Protein AF-A0A852JX70-F1 (afdb_monomer_lite)

Organism: Spizella passerina (NCBI:txid40210)

Foldseek 3Di:
DVCVVDVQDLPPAAEEDDPPDAQVVLQVVLCVQCVPVCVVPPCSSNSYARHDVVSVHDPCPLLVLLVVVLVVCLVQLQDVVNCVVVVHDRFAQPAEDEFEDCHSNRLSVQVSSVVRRHFYAKYHYPVGIDGHPVGDDSVVVVVVVVD

Sequence (147 aa):
ELFSLLPTGPGVDVPAPDMSTGEREMSWIADTYASTIGHYDINAHACVTGKPISQGGIHGRISATGRGVFHGIENFINEASYMSLLGMTPGFGDKTFAVQGFGNVGLHSMRYLHRYGAKCVAVGEFNGSIWNPDGIDPKELEDFKLV

Radius of gyration: 19.47 Å; chains: 1; bounding box: 44×27×55 Å

Structure (mmCIF, N/CA/C/O backbone):
data_AF-A0A852JX70-F1
#
_entry.id   AF-A0A852JX70-F1
#
loop_
_atom_site.group_PDB
_atom_site.id
_atom_site.type_symbol
_atom_site.label_atom_id
_atom_site.label_alt_id
_atom_site.label_comp_id
_atom_site.label_asym_id
_atom_site.label_entity_id
_atom_site.label_seq_id
_atom_site.pdbx_PDB_ins_code
_atom_site.Cartn_x
_atom_site.Cartn_y
_atom_site.Cartn_z
_atom_site.occupancy
_atom_site.B_iso_or_equiv
_atom_site.auth_seq_id
_atom_site.auth_comp_id
_atom_site.auth_asym_id
_atom_site.auth_atom_id
_atom_site.pdbx_PDB_model_num
ATOM 1 N N . GLU A 1 1 ? 12.391 10.679 -25.634 1.00 45.69 1 GLU A N 1
ATOM 2 C CA . GLU A 1 1 ? 12.160 11.930 -24.877 1.00 45.69 1 GLU A CA 1
ATOM 3 C C . GLU A 1 1 ? 11.994 11.733 -23.366 1.00 45.69 1 GLU A C 1
ATOM 5 O O . GLU A 1 1 ? 12.575 12.510 -22.622 1.00 45.69 1 GLU A O 1
ATOM 10 N N . LEU A 1 2 ? 11.286 10.704 -22.873 1.00 50.94 2 LEU A N 1
ATOM 11 C CA . LEU A 1 2 ? 11.107 10.502 -21.419 1.00 50.94 2 LEU A CA 1
ATOM 12 C C . LEU A 1 2 ? 12.440 10.301 -20.656 1.00 50.94 2 LEU A C 1
ATOM 14 O O . LEU A 1 2 ? 12.702 10.967 -19.661 1.00 50.94 2 LEU A O 1
ATOM 18 N N . PHE A 1 3 ? 13.322 9.441 -21.174 1.00 55.34 3 PHE A N 1
ATOM 19 C CA . PHE A 1 3 ? 14.618 9.120 -20.553 1.00 55.34 3 PHE A CA 1
ATOM 20 C C . PHE A 1 3 ? 15.732 10.143 -20.832 1.00 55.34 3 PHE A C 1
ATOM 22 O O . PHE A 1 3 ? 16.818 10.041 -20.275 1.00 55.34 3 PHE A O 1
ATOM 29 N N . SER A 1 4 ? 15.487 11.134 -21.695 1.00 53.25 4 SER A N 1
ATOM 30 C CA . SER A 1 4 ? 16.427 12.243 -21.918 1.00 53.25 4 SER A CA 1
ATOM 31 C C . SER A 1 4 ? 16.239 13.390 -20.919 1.00 53.25 4 SER A C 1
ATOM 33 O O . SER A 1 4 ? 17.088 14.272 -20.854 1.00 53.25 4 SER A O 1
ATOM 35 N N . LEU A 1 5 ? 15.136 13.393 -20.158 1.00 52.66 5 LEU A N 1
ATOM 36 C CA . LEU A 1 5 ? 14.779 14.456 -19.209 1.00 52.66 5 LEU A CA 1
ATOM 37 C C . LEU A 1 5 ? 14.993 14.066 -17.736 1.00 52.66 5 LEU A C 1
ATOM 39 O O . LEU A 1 5 ? 15.084 14.950 -16.890 1.00 52.66 5 LEU A O 1
ATOM 43 N N . LEU A 1 6 ? 15.105 12.770 -17.425 1.00 56.41 6 LEU A N 1
ATOM 44 C CA . LEU A 1 6 ? 15.359 12.248 -16.077 1.00 56.41 6 LEU A CA 1
ATOM 45 C C . LEU A 1 6 ? 16.487 11.208 -16.133 1.00 56.41 6 LEU A C 1
ATOM 47 O O . LEU A 1 6 ? 16.398 10.297 -16.961 1.00 56.41 6 LEU A O 1
ATOM 51 N N . PRO A 1 7 ? 17.519 11.290 -15.271 1.00 67.06 7 PRO A N 1
ATOM 52 C CA . PRO A 1 7 ? 18.631 10.344 -15.254 1.00 67.06 7 PRO A CA 1
ATOM 53 C C . PRO A 1 7 ? 18.195 9.023 -14.603 1.00 67.06 7 PRO A C 1
ATOM 55 O O . PRO A 1 7 ? 18.601 8.686 -13.499 1.00 67.06 7 PRO A O 1
ATOM 58 N N . THR A 1 8 ? 17.330 8.282 -15.288 1.00 74.12 8 THR A N 1
ATOM 59 C CA . THR A 1 8 ? 16.837 6.973 -14.852 1.00 74.12 8 THR A CA 1
ATOM 60 C C . THR A 1 8 ? 17.810 5.890 -15.288 1.00 74.12 8 THR A C 1
ATOM 62 O O . THR A 1 8 ? 18.262 5.853 -16.433 1.00 74.12 8 THR A O 1
ATOM 65 N N . GLY A 1 9 ? 18.160 5.006 -14.360 1.00 84.69 9 GLY A N 1
ATOM 66 C CA . GLY A 1 9 ? 19.104 3.930 -14.612 1.00 84.69 9 GLY A CA 1
ATOM 67 C C . GLY A 1 9 ? 19.407 3.134 -13.344 1.00 84.69 9 GLY A C 1
ATOM 68 O O . GLY A 1 9 ? 19.349 3.696 -12.251 1.00 84.69 9 GLY A O 1
ATOM 69 N N . PRO A 1 10 ? 19.775 1.847 -13.460 1.00 90.88 10 PRO A N 1
ATOM 70 C CA . PRO A 1 10 ? 19.900 0.935 -12.319 1.00 90.88 10 PRO A CA 1
ATOM 71 C C . PRO A 1 10 ? 20.823 1.416 -11.190 1.00 90.88 10 PRO A C 1
ATOM 73 O O . PRO A 1 10 ? 20.604 1.077 -10.031 1.00 90.88 10 PRO A O 1
ATOM 76 N N . GLY A 1 11 ? 21.867 2.181 -11.524 1.00 92.12 11 GLY A N 1
ATOM 77 C CA . GLY A 1 11 ? 22.840 2.725 -10.569 1.00 92.12 11 GLY A CA 1
ATOM 78 C C . GLY A 1 11 ? 22.725 4.230 -10.323 1.00 92.12 11 GLY A C 1
ATOM 79 O O . GLY A 1 11 ? 23.625 4.793 -9.706 1.00 92.12 11 GLY A O 1
ATOM 80 N N . VAL A 1 12 ? 21.682 4.886 -10.841 1.00 90.56 12 VAL A N 1
ATOM 81 C CA . VAL A 1 12 ? 21.517 6.346 -10.756 1.00 90.56 12 VAL A CA 1
ATOM 82 C C . VAL A 1 12 ? 20.213 6.699 -10.053 1.00 90.56 12 VAL A C 1
ATOM 84 O O . VAL A 1 12 ? 20.246 7.258 -8.962 1.00 90.56 12 VAL A O 1
ATOM 87 N N . ASP A 1 13 ? 19.082 6.332 -10.653 1.00 90.94 13 ASP A N 1
ATOM 88 C CA . ASP A 1 13 ? 17.749 6.564 -10.104 1.00 90.94 13 ASP A CA 1
ATOM 89 C C . ASP A 1 13 ? 16.801 5.455 -10.567 1.00 90.94 13 ASP A C 1
ATOM 91 O O . ASP A 1 13 ? 16.726 5.138 -11.761 1.00 90.94 13 ASP A O 1
ATOM 95 N N . VAL A 1 14 ? 16.100 4.859 -9.602 1.00 93.44 14 VAL A N 1
ATOM 96 C CA . VAL A 1 14 ? 15.255 3.676 -9.778 1.00 93.44 14 VAL A CA 1
ATOM 97 C C . VAL A 1 14 ? 13.830 4.019 -9.334 1.00 93.44 14 VAL A C 1
ATOM 99 O O . VAL A 1 14 ? 13.521 3.922 -8.142 1.00 93.44 14 VAL A O 1
ATOM 102 N N . PRO A 1 15 ? 12.933 4.393 -10.268 1.00 92.81 15 PRO A N 1
ATOM 103 C CA . PRO A 1 15 ? 11.566 4.766 -9.940 1.00 92.81 15 PRO A CA 1
ATOM 104 C C . PRO A 1 15 ? 10.747 3.604 -9.365 1.00 92.81 15 PRO A C 1
ATOM 106 O O . PRO A 1 15 ? 11.125 2.424 -9.419 1.00 92.81 15 PRO A O 1
ATOM 109 N N . ALA A 1 16 ? 9.580 3.942 -8.825 1.00 92.69 16 ALA A N 1
ATOM 110 C CA . ALA A 1 16 ? 8.630 3.001 -8.249 1.00 92.69 16 ALA A CA 1
ATOM 111 C C . ALA A 1 16 ? 7.181 3.477 -8.478 1.00 92.69 16 ALA A C 1
ATOM 113 O O . ALA A 1 16 ? 6.975 4.646 -8.808 1.00 92.69 16 ALA A O 1
ATOM 114 N N . PRO A 1 17 ? 6.174 2.607 -8.272 1.00 91.31 17 PRO A N 1
ATOM 115 C CA . PRO A 1 17 ? 4.773 3.005 -8.321 1.00 91.31 17 PRO A CA 1
ATOM 116 C C . PRO A 1 17 ? 4.415 4.020 -7.233 1.00 91.31 17 PRO A C 1
ATOM 118 O O . PRO A 1 17 ? 4.851 3.886 -6.087 1.00 91.31 17 PRO A O 1
ATOM 121 N N . ASP A 1 18 ? 3.531 4.942 -7.591 1.00 91.88 18 ASP A N 1
ATOM 122 C CA . ASP A 1 18 ? 2.903 5.949 -6.732 1.00 91.88 18 ASP A CA 1
ATOM 123 C C . ASP A 1 18 ? 1.424 6.146 -7.145 1.00 91.88 18 ASP A C 1
ATOM 125 O O . ASP A 1 18 ? 0.855 5.333 -7.878 1.00 91.88 18 ASP A O 1
ATOM 129 N N . MET A 1 19 ? 0.774 7.216 -6.689 1.00 85.12 19 MET A N 1
ATOM 130 C CA . MET A 1 19 ? -0.614 7.565 -6.978 1.00 85.12 19 MET A CA 1
ATOM 131 C C . MET A 1 19 ? -0.934 7.431 -8.474 1.00 85.12 19 MET A C 1
ATOM 133 O O . MET A 1 19 ? -0.316 8.066 -9.325 1.00 85.12 19 MET A O 1
ATOM 137 N N . SER A 1 20 ? -1.941 6.613 -8.790 1.00 88.88 20 SER A N 1
ATOM 138 C CA . SER A 1 20 ? -2.401 6.324 -10.161 1.00 88.88 20 SER A CA 1
ATOM 139 C C . SER A 1 20 ? -1.387 5.625 -11.081 1.00 88.88 20 SER A C 1
ATOM 141 O O . SER A 1 20 ? -1.603 5.579 -12.290 1.00 88.88 20 SER A O 1
ATOM 143 N N . THR A 1 21 ? -0.316 5.040 -10.538 1.00 90.81 21 THR A N 1
ATOM 144 C CA . THR A 1 21 ? 0.622 4.187 -11.287 1.00 90.81 21 THR A CA 1
ATOM 145 C C . THR A 1 21 ? 0.794 2.836 -10.591 1.00 90.81 21 THR A C 1
ATOM 147 O O . THR A 1 21 ? 0.670 2.712 -9.371 1.00 90.81 21 THR A O 1
ATOM 150 N N . GLY A 1 22 ? 1.040 1.783 -11.365 1.00 91.50 22 GLY A N 1
ATOM 151 C CA . GLY A 1 22 ? 1.132 0.420 -10.854 1.00 91.50 22 GLY A CA 1
ATOM 152 C C . GLY A 1 22 ? 2.037 -0.463 -11.699 1.00 91.50 22 GLY A C 1
ATOM 153 O O . GLY A 1 22 ? 2.904 0.013 -12.430 1.00 91.50 22 GLY A O 1
ATOM 154 N N . GLU A 1 23 ? 1.825 -1.776 -11.606 1.00 93.44 23 GLU A N 1
ATOM 155 C CA . GLU A 1 23 ? 2.653 -2.761 -12.313 1.00 93.44 23 GLU A CA 1
ATOM 156 C C . GLU A 1 23 ? 2.682 -2.531 -13.831 1.00 93.44 23 GLU A C 1
ATOM 158 O O . GLU A 1 23 ? 3.714 -2.745 -14.466 1.00 93.44 23 GLU A O 1
ATOM 163 N N . ARG A 1 24 ? 1.577 -2.046 -14.411 1.00 94.38 24 ARG A N 1
ATOM 164 C CA . ARG A 1 24 ? 1.471 -1.762 -15.846 1.00 94.38 24 ARG A CA 1
ATOM 165 C C . ARG A 1 24 ? 2.428 -0.656 -16.284 1.00 94.38 24 ARG A C 1
ATOM 167 O O . ARG A 1 24 ? 3.177 -0.843 -17.235 1.00 94.38 24 ARG A O 1
ATOM 174 N N . GLU A 1 25 ? 2.437 0.477 -15.592 1.00 94.12 25 GLU A N 1
ATOM 175 C CA . GLU A 1 25 ? 3.309 1.596 -15.950 1.00 94.12 25 GLU A CA 1
ATOM 176 C C . GLU A 1 25 ? 4.783 1.232 -15.725 1.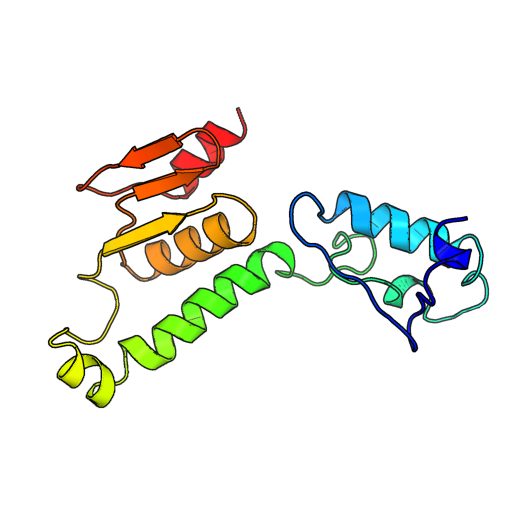00 94.12 25 GLU A C 1
ATOM 178 O O . GLU A 1 25 ? 5.627 1.531 -16.567 1.00 94.12 25 GLU A O 1
ATOM 183 N N . MET A 1 26 ? 5.095 0.510 -14.641 1.00 95.06 26 MET A N 1
ATOM 184 C CA . MET A 1 26 ? 6.466 0.050 -14.377 1.00 95.06 26 MET A CA 1
ATOM 185 C C . MET A 1 26 ? 6.955 -0.958 -15.422 1.00 95.06 26 MET A C 1
ATOM 187 O O . MET A 1 26 ? 8.138 -0.963 -15.760 1.00 95.06 26 MET A O 1
ATOM 191 N N . SER A 1 27 ? 6.053 -1.787 -15.958 1.00 95.19 27 SER A N 1
ATOM 192 C CA . SER A 1 27 ? 6.340 -2.687 -17.077 1.00 95.19 27 SER A CA 1
ATOM 193 C C . SER A 1 27 ? 6.808 -1.915 -18.311 1.00 95.19 27 SER A C 1
ATOM 195 O O . SER A 1 27 ? 7.856 -2.227 -18.874 1.00 95.19 27 SER A O 1
ATOM 197 N N . TRP A 1 28 ? 6.088 -0.854 -18.686 1.00 94.75 28 TRP A N 1
ATOM 198 C CA . TRP A 1 28 ? 6.451 -0.014 -19.830 1.00 94.75 28 TRP A CA 1
ATOM 199 C C . TRP A 1 28 ? 7.774 0.725 -19.629 1.00 94.75 28 TRP A C 1
ATOM 201 O O . TRP A 1 28 ? 8.561 0.838 -20.569 1.00 94.75 28 TRP A O 1
ATOM 211 N N . ILE A 1 29 ? 8.044 1.208 -18.413 1.00 93.25 29 ILE A N 1
ATOM 212 C CA . ILE A 1 29 ? 9.312 1.873 -18.082 1.00 93.25 29 ILE A CA 1
ATOM 213 C C . ILE A 1 29 ? 10.481 0.894 -18.236 1.00 93.25 29 ILE A C 1
ATOM 215 O O . ILE A 1 29 ? 11.469 1.230 -18.890 1.00 93.25 29 ILE A O 1
ATOM 219 N N . ALA A 1 30 ? 10.355 -0.316 -17.680 1.00 93.69 30 ALA A N 1
ATOM 220 C CA . ALA A 1 30 ? 11.388 -1.346 -17.769 1.00 93.69 30 ALA A CA 1
ATOM 221 C C . ALA A 1 30 ? 11.677 -1.737 -19.224 1.00 93.69 30 ALA A C 1
ATOM 223 O O . ALA A 1 30 ? 12.835 -1.746 -19.638 1.00 93.69 30 ALA A O 1
ATOM 224 N N . ASP A 1 31 ? 10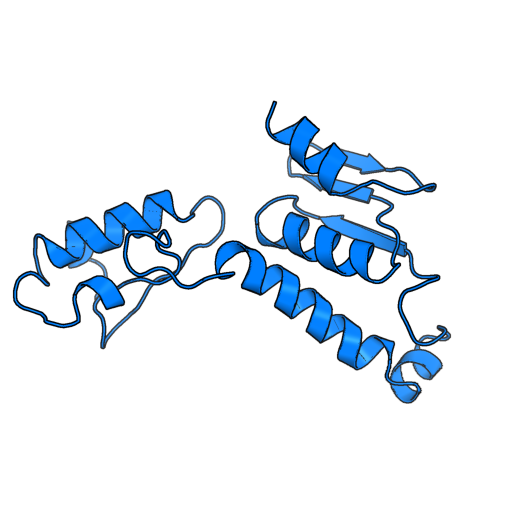.622 -2.006 -19.998 1.00 94.62 31 ASP A N 1
ATOM 225 C CA . ASP A 1 31 ? 10.724 -2.421 -21.399 1.00 94.62 31 ASP A CA 1
ATOM 226 C C . ASP A 1 31 ? 11.340 -1.326 -22.279 1.00 94.62 31 ASP A C 1
ATOM 228 O O . ASP A 1 31 ? 12.262 -1.583 -23.054 1.00 94.62 31 ASP A O 1
ATOM 232 N N . THR A 1 32 ? 10.908 -0.073 -22.097 1.00 93.31 32 THR A N 1
ATOM 233 C CA . THR A 1 32 ? 11.446 1.056 -22.866 1.00 93.31 32 THR A CA 1
ATOM 234 C C . THR A 1 32 ? 12.918 1.294 -22.540 1.00 93.31 32 THR A C 1
ATOM 236 O O . THR A 1 32 ? 13.714 1.514 -23.452 1.00 93.31 32 THR A O 1
ATOM 239 N N . TYR A 1 33 ? 13.308 1.234 -21.261 1.00 91.88 33 TYR A N 1
ATOM 240 C CA . TYR A 1 33 ? 14.704 1.413 -20.862 1.00 91.88 33 TYR A CA 1
ATOM 241 C C . TYR A 1 33 ? 15.594 0.299 -21.419 1.00 91.88 33 TYR A C 1
ATOM 243 O O . TYR A 1 33 ? 16.608 0.585 -22.059 1.00 91.88 33 TYR A O 1
ATOM 251 N N . ALA A 1 34 ? 15.192 -0.961 -21.224 1.00 93.25 34 ALA A N 1
ATOM 252 C CA . ALA A 1 34 ? 15.953 -2.124 -21.667 1.00 93.25 34 ALA A CA 1
ATOM 253 C C . ALA A 1 34 ? 16.044 -2.222 -23.195 1.00 93.25 34 ALA A C 1
ATOM 255 O O . ALA A 1 34 ? 17.070 -2.645 -23.713 1.00 93.25 34 ALA A O 1
ATOM 256 N N . SER A 1 35 ? 15.022 -1.780 -23.929 1.00 93.31 35 SER A N 1
ATOM 257 C CA . SER A 1 35 ? 15.023 -1.813 -25.397 1.00 93.31 35 SER A CA 1
ATOM 258 C C . SER A 1 35 ? 15.748 -0.629 -26.048 1.00 93.31 35 SER A C 1
ATOM 260 O O . SER A 1 35 ? 15.959 -0.640 -27.260 1.00 93.31 35 SER A O 1
ATOM 262 N N . THR A 1 36 ? 16.120 0.407 -25.283 1.00 91.50 36 THR A N 1
ATOM 263 C CA . THR A 1 36 ? 16.758 1.622 -25.820 1.00 91.50 36 THR A CA 1
ATOM 264 C C . THR A 1 36 ? 18.130 1.878 -25.194 1.00 91.50 36 THR A C 1
ATOM 266 O O . THR A 1 36 ? 19.135 1.352 -25.665 1.00 91.50 36 THR A O 1
ATOM 269 N N . ILE A 1 37 ? 18.198 2.693 -24.141 1.00 89.69 37 ILE A N 1
ATOM 270 C CA . ILE A 1 37 ? 19.446 3.169 -23.528 1.00 89.69 37 ILE A CA 1
ATOM 271 C C . ILE A 1 37 ? 20.172 2.033 -22.799 1.00 89.69 37 ILE A C 1
ATOM 273 O O . ILE A 1 37 ? 21.394 1.939 -22.861 1.00 89.69 37 ILE A O 1
ATOM 277 N N . GLY A 1 38 ? 19.421 1.158 -22.130 1.00 90.12 38 GLY A N 1
ATOM 278 C CA . GLY A 1 38 ? 19.942 0.052 -21.333 1.00 90.12 38 GLY A CA 1
ATOM 279 C C . GLY A 1 38 ? 20.195 -1.232 -22.120 1.00 90.12 38 GLY A C 1
ATOM 280 O O . GLY A 1 38 ? 20.392 -2.269 -21.504 1.00 90.12 38 GLY A O 1
ATOM 281 N N . HIS A 1 39 ? 20.184 -1.220 -23.455 1.00 92.50 39 HIS A N 1
ATOM 282 C CA . HIS A 1 39 ? 20.143 -2.468 -24.227 1.00 92.50 39 HIS A CA 1
ATOM 283 C C . HIS A 1 39 ? 21.388 -3.364 -24.098 1.00 92.50 39 HIS A C 1
ATOM 285 O O . HIS A 1 39 ? 21.318 -4.562 -24.375 1.00 92.50 39 HIS A O 1
ATOM 291 N N . TYR A 1 40 ? 22.526 -2.793 -23.694 1.00 94.25 40 TYR A N 1
ATOM 292 C CA . TYR A 1 40 ? 23.750 -3.532 -23.361 1.00 94.25 40 TYR A CA 1
ATOM 293 C C . TYR A 1 40 ? 23.986 -3.649 -21.846 1.00 94.25 40 TYR A C 1
ATOM 295 O O . TYR A 1 40 ? 24.960 -4.275 -21.429 1.00 94.25 40 TYR A O 1
ATOM 303 N N . ASP A 1 41 ? 23.138 -3.041 -21.014 1.00 93.81 41 ASP A N 1
ATOM 304 C CA . ASP A 1 41 ? 23.282 -3.083 -19.562 1.00 93.81 41 ASP A CA 1
ATOM 305 C C . ASP A 1 41 ? 22.732 -4.409 -19.023 1.00 93.81 41 ASP A C 1
ATOM 307 O O . ASP A 1 41 ? 21.546 -4.721 -19.148 1.00 93.81 41 ASP A O 1
ATOM 311 N N . ILE A 1 42 ? 23.593 -5.191 -18.371 1.00 95.94 42 ILE A N 1
ATOM 312 C CA . ILE A 1 42 ? 23.204 -6.445 -17.715 1.00 95.94 42 ILE A CA 1
ATOM 313 C C . ILE A 1 42 ? 22.107 -6.233 -16.659 1.00 95.94 42 ILE A C 1
ATOM 315 O O . ILE A 1 42 ? 21.280 -7.115 -16.432 1.00 95.94 42 ILE A O 1
ATOM 319 N N . ASN A 1 43 ? 22.068 -5.051 -16.042 1.00 95.69 43 ASN A N 1
ATOM 320 C CA . ASN A 1 43 ? 21.117 -4.683 -15.004 1.00 95.69 43 ASN A CA 1
ATOM 321 C C . ASN A 1 43 ? 19.943 -3.864 -15.545 1.00 95.69 43 ASN A C 1
ATOM 323 O O . ASN A 1 43 ? 19.218 -3.278 -14.746 1.00 95.69 43 ASN A O 1
ATOM 327 N N . ALA A 1 44 ? 19.705 -3.821 -16.861 1.00 93.38 44 ALA A N 1
ATOM 328 C CA . ALA A 1 44 ? 18.711 -2.928 -17.460 1.00 93.38 44 ALA A CA 1
ATOM 329 C C . ALA A 1 44 ? 17.328 -2.995 -16.792 1.00 93.38 44 ALA A C 1
ATOM 331 O O . ALA A 1 44 ? 16.714 -1.972 -16.512 1.00 93.38 44 ALA A O 1
ATOM 332 N N . HIS A 1 45 ? 16.860 -4.195 -16.445 1.00 93.56 45 HIS A N 1
ATOM 333 C CA . HIS A 1 45 ? 15.557 -4.393 -15.805 1.00 93.56 45 HIS A CA 1
ATOM 334 C C . HIS A 1 45 ? 15.510 -3.936 -14.336 1.00 93.56 45 HIS A C 1
ATOM 336 O O . HIS A 1 45 ? 14.428 -3.847 -13.756 1.00 93.56 45 HIS A O 1
ATOM 342 N N . ALA A 1 46 ? 16.650 -3.641 -13.708 1.00 94.56 46 ALA A N 1
ATOM 343 C CA . ALA A 1 46 ? 16.726 -3.054 -12.372 1.00 94.56 46 ALA A CA 1
ATOM 344 C C . ALA A 1 46 ? 16.536 -1.525 -12.377 1.00 94.56 46 ALA A C 1
ATOM 346 O O . ALA A 1 46 ? 16.538 -0.922 -11.310 1.00 94.56 46 ALA A O 1
ATOM 347 N N . CYS A 1 47 ? 16.305 -0.902 -13.539 1.00 92.50 47 CYS A N 1
ATOM 348 C CA . CYS A 1 47 ? 16.055 0.536 -13.653 1.00 92.50 47 CYS A CA 1
ATOM 349 C C . CYS A 1 47 ? 14.748 1.005 -12.997 1.00 92.50 47 CYS A C 1
ATOM 351 O O . CYS A 1 47 ? 14.573 2.201 -12.823 1.00 92.50 47 CYS A O 1
ATOM 353 N N . VAL A 1 48 ? 13.829 0.097 -12.641 1.00 94.56 48 VAL A N 1
ATOM 354 C CA . VAL A 1 48 ? 12.536 0.417 -12.014 1.00 94.56 48 VAL A CA 1
ATOM 355 C C . VAL A 1 48 ? 12.067 -0.714 -11.088 1.00 94.56 48 VAL A C 1
ATOM 357 O O . VAL A 1 48 ? 12.282 -1.901 -11.360 1.00 94.56 48 VAL A O 1
ATOM 360 N N . THR A 1 49 ? 11.403 -0.378 -9.980 1.00 94.12 49 THR A N 1
ATOM 361 C CA . THR A 1 49 ? 10.785 -1.348 -9.053 1.00 94.12 49 THR A CA 1
ATOM 362 C C . THR A 1 49 ? 9.263 -1.369 -9.186 1.00 94.12 49 THR A C 1
ATOM 364 O O . THR A 1 49 ? 8.681 -0.543 -9.870 1.00 94.12 49 THR A O 1
ATOM 367 N N . GLY A 1 50 ? 8.588 -2.347 -8.568 1.00 92.31 50 GLY A N 1
ATOM 368 C CA . GLY A 1 50 ? 7.131 -2.494 -8.712 1.00 92.31 50 GLY A CA 1
ATOM 369 C C . GLY A 1 50 ? 6.683 -3.054 -10.065 1.00 92.31 50 GLY A C 1
ATOM 370 O O . GLY A 1 50 ? 5.527 -2.893 -10.432 1.00 92.31 50 GLY A O 1
ATOM 371 N N . LYS A 1 51 ? 7.596 -3.707 -10.793 1.00 94.88 51 LYS A N 1
ATOM 372 C CA . LYS A 1 51 ? 7.304 -4.463 -12.015 1.00 94.88 51 LYS A CA 1
ATOM 373 C C . LYS A 1 51 ? 6.380 -5.658 -11.726 1.00 94.88 51 LYS A C 1
ATOM 375 O O . LYS A 1 51 ? 6.421 -6.173 -10.603 1.00 94.88 51 LYS A O 1
ATOM 380 N N . PRO A 1 52 ? 5.653 -6.166 -12.737 1.00 94.31 52 PRO A N 1
ATOM 381 C CA . PRO A 1 52 ? 4.965 -7.449 -12.641 1.00 94.31 52 PRO A CA 1
ATOM 382 C C . PRO A 1 52 ? 5.937 -8.579 -12.282 1.00 94.31 52 PRO A C 1
ATOM 384 O O . PRO A 1 52 ? 7.100 -8.565 -12.695 1.00 94.31 52 PRO A O 1
ATOM 387 N N . ILE A 1 53 ? 5.456 -9.605 -11.574 1.00 93.50 53 ILE A N 1
ATOM 388 C CA . ILE A 1 53 ? 6.275 -10.773 -11.188 1.00 93.50 53 ILE A CA 1
ATOM 389 C C . ILE A 1 53 ? 6.927 -11.434 -12.414 1.00 93.50 53 ILE A C 1
ATOM 391 O O . ILE A 1 53 ? 8.100 -11.799 -12.367 1.00 93.50 53 ILE A O 1
ATOM 395 N N . SER A 1 54 ? 6.208 -11.525 -13.537 1.00 94.25 54 SER A N 1
ATOM 396 C CA . SER A 1 54 ? 6.725 -12.097 -14.788 1.00 94.25 54 SER A CA 1
ATOM 397 C C . SER A 1 54 ? 7.878 -11.305 -15.418 1.00 94.25 54 SER A C 1
ATOM 399 O O . SER A 1 54 ? 8.578 -11.844 -16.268 1.00 94.25 54 SER A O 1
ATOM 401 N N . GLN A 1 55 ? 8.101 -10.055 -15.004 1.00 91.25 55 GLN A N 1
ATOM 402 C CA . GLN A 1 55 ? 9.118 -9.150 -15.551 1.00 91.25 55 GLN A CA 1
ATOM 403 C C . GLN A 1 55 ? 10.204 -8.790 -14.523 1.00 91.25 55 GLN A C 1
ATOM 405 O O . GLN A 1 55 ? 10.764 -7.694 -14.535 1.00 91.25 55 GLN A O 1
ATOM 410 N N . GLY A 1 56 ? 10.489 -9.694 -13.583 1.00 91.12 56 GLY A N 1
ATOM 411 C CA . GLY A 1 56 ? 11.483 -9.461 -12.528 1.00 91.12 56 GLY A CA 1
ATOM 412 C C . GLY A 1 56 ? 10.958 -8.616 -11.363 1.00 91.12 56 GLY A C 1
ATOM 413 O O . GLY A 1 56 ? 11.738 -7.984 -10.648 1.00 91.12 56 GLY A O 1
ATOM 414 N N . GLY A 1 57 ? 9.637 -8.559 -11.185 1.00 92.88 57 GLY A N 1
ATOM 415 C CA . GLY A 1 57 ? 8.995 -8.079 -9.965 1.00 92.88 57 GLY A CA 1
ATOM 416 C C . GLY A 1 57 ? 9.171 -9.051 -8.798 1.00 92.88 57 GLY A C 1
ATOM 417 O O . GLY A 1 57 ? 9.354 -10.252 -8.987 1.00 92.88 57 GLY A O 1
ATOM 418 N N . ILE A 1 58 ? 9.089 -8.535 -7.571 1.00 94.81 58 ILE A N 1
ATOM 419 C CA . ILE A 1 58 ? 9.218 -9.335 -6.347 1.00 94.81 58 ILE A CA 1
ATOM 420 C C . ILE A 1 58 ? 7.849 -9.610 -5.720 1.00 94.81 58 ILE A C 1
ATOM 422 O O . ILE A 1 58 ? 6.966 -8.745 -5.698 1.00 94.81 58 ILE A O 1
ATOM 426 N N . HIS A 1 59 ? 7.676 -10.818 -5.178 1.00 89.38 59 HIS A N 1
ATOM 427 C CA . HIS A 1 59 ? 6.440 -11.214 -4.513 1.00 89.38 59 HIS A CA 1
ATOM 428 C C . HIS A 1 59 ? 6.066 -10.242 -3.385 1.00 89.38 59 HIS A C 1
ATOM 430 O O . HIS A 1 59 ? 6.896 -9.843 -2.569 1.00 89.38 59 HIS A O 1
ATOM 436 N N . GLY A 1 60 ? 4.784 -9.885 -3.320 1.00 87.56 60 GLY A N 1
ATOM 437 C CA . GLY A 1 60 ? 4.240 -9.057 -2.249 1.00 87.56 60 GLY A CA 1
ATOM 438 C C . GLY A 1 60 ? 4.516 -7.559 -2.381 1.00 87.56 60 GLY A C 1
ATOM 439 O O . GLY A 1 60 ? 4.038 -6.824 -1.519 1.00 87.56 60 GLY A O 1
ATOM 440 N N . ARG A 1 61 ? 5.194 -7.081 -3.441 1.00 90.06 61 ARG A N 1
ATOM 441 C CA . ARG A 1 61 ? 5.514 -5.650 -3.621 1.00 90.06 61 ARG A CA 1
ATOM 442 C C . ARG A 1 61 ? 4.282 -4.744 -3.667 1.00 90.06 61 ARG A C 1
ATOM 444 O O . ARG A 1 61 ? 4.349 -3.655 -3.098 1.00 90.06 61 ARG A O 1
ATOM 451 N N . ILE A 1 62 ? 3.179 -5.196 -4.273 1.00 85.38 62 ILE A N 1
ATOM 452 C CA . ILE A 1 62 ? 1.897 -4.464 -4.282 1.00 85.38 62 ILE A CA 1
ATOM 453 C C . ILE A 1 62 ? 1.394 -4.276 -2.840 1.00 85.38 62 ILE A C 1
ATOM 455 O O . ILE A 1 62 ? 1.062 -3.172 -2.420 1.00 85.38 62 ILE A O 1
ATOM 459 N N . SER A 1 63 ? 1.434 -5.348 -2.043 1.00 91.19 63 SER A N 1
ATOM 460 C CA . SER A 1 63 ? 0.974 -5.350 -0.648 1.00 91.19 63 SER A CA 1
ATOM 461 C C . SER A 1 63 ? 1.971 -4.788 0.366 1.00 91.19 63 SER A C 1
ATOM 463 O O . SER A 1 63 ? 1.623 -4.640 1.537 1.00 91.19 63 SER A O 1
ATOM 465 N N . ALA A 1 64 ? 3.210 -4.513 -0.049 1.00 90.81 64 ALA A N 1
ATOM 466 C CA . ALA A 1 64 ? 4.324 -4.251 0.857 1.00 90.81 64 ALA A CA 1
ATOM 467 C C . ALA A 1 64 ? 4.087 -3.004 1.710 1.00 90.81 64 ALA A C 1
ATOM 469 O O . ALA A 1 64 ? 4.273 -3.059 2.922 1.00 90.81 64 ALA A O 1
ATOM 470 N N . THR A 1 65 ? 3.610 -1.914 1.104 1.00 92.19 65 THR A N 1
ATOM 471 C CA . THR A 1 65 ? 3.359 -0.664 1.830 1.00 92.19 65 THR A CA 1
ATOM 472 C C . THR A 1 65 ? 2.270 -0.845 2.887 1.00 92.19 65 THR A C 1
ATOM 474 O O . THR A 1 65 ? 2.485 -0.490 4.040 1.00 92.19 65 THR A O 1
ATOM 477 N N . GLY A 1 66 ? 1.141 -1.478 2.544 1.00 93.38 66 GLY A N 1
ATOM 478 C CA . GLY A 1 66 ? 0.077 -1.753 3.519 1.00 93.38 66 GLY A CA 1
ATOM 479 C C . GLY A 1 66 ? 0.499 -2.731 4.622 1.00 93.38 66 GLY A C 1
ATOM 480 O O . GLY A 1 66 ? 0.112 -2.572 5.778 1.00 93.38 66 GLY A O 1
ATOM 481 N N . ARG A 1 67 ? 1.362 -3.707 4.304 1.00 94.81 67 ARG A N 1
ATOM 482 C CA . ARG A 1 67 ? 1.969 -4.595 5.311 1.00 94.81 67 ARG A CA 1
ATOM 483 C C . ARG A 1 67 ? 2.904 -3.832 6.252 1.00 94.81 67 ARG A C 1
ATOM 485 O O . ARG A 1 67 ? 2.917 -4.096 7.448 1.00 94.81 67 ARG A O 1
ATOM 492 N N . GLY A 1 68 ? 3.669 -2.883 5.716 1.00 96.81 68 GLY A N 1
ATOM 493 C CA . GLY A 1 68 ? 4.533 -1.999 6.493 1.00 96.81 68 GLY A CA 1
ATOM 494 C C . GLY A 1 68 ? 3.740 -1.102 7.442 1.00 96.81 68 GLY A C 1
ATOM 495 O O . GLY A 1 68 ? 4.117 -0.987 8.603 1.00 96.81 68 GLY A O 1
ATOM 496 N N . VAL A 1 69 ? 2.611 -0.540 6.989 1.00 97.62 69 VAL A N 1
ATOM 497 C CA . VAL A 1 69 ? 1.686 0.213 7.858 1.00 97.62 69 VAL A CA 1
ATOM 498 C C . VAL A 1 69 ? 1.203 -0.661 9.011 1.00 97.62 69 VAL A C 1
ATOM 500 O O . VAL A 1 69 ? 1.271 -0.236 10.161 1.00 97.62 69 VAL A O 1
ATOM 503 N N . PHE A 1 70 ? 0.774 -1.892 8.720 1.00 97.56 70 PHE A N 1
ATOM 504 C CA . PHE A 1 70 ? 0.367 -2.841 9.752 1.00 97.56 70 PHE A CA 1
ATOM 505 C C . PHE A 1 70 ? 1.474 -3.081 10.787 1.00 97.56 70 PHE A C 1
ATOM 507 O O . PHE A 1 70 ? 1.225 -2.877 11.969 1.00 97.56 70 PHE A O 1
ATOM 514 N N . HIS A 1 71 ? 2.691 -3.441 10.365 1.00 97.81 71 HIS A N 1
ATOM 515 C CA . HIS A 1 71 ? 3.793 -3.690 11.304 1.00 97.81 71 HIS A CA 1
ATOM 516 C C . HIS A 1 71 ? 4.209 -2.435 12.076 1.00 97.81 71 HIS A C 1
ATOM 518 O O . HIS A 1 71 ? 4.551 -2.513 13.253 1.00 97.81 71 HIS A O 1
ATOM 524 N N . GLY A 1 72 ? 4.160 -1.267 11.432 1.00 97.94 72 GLY A N 1
ATOM 525 C CA . GLY A 1 72 ? 4.375 0.012 12.098 1.00 97.94 72 GLY A CA 1
ATOM 526 C C . GLY A 1 72 ? 3.395 0.192 13.252 1.00 97.94 72 GLY A C 1
ATOM 527 O O . GLY A 1 72 ? 3.818 0.420 14.379 1.00 97.94 72 GLY A O 1
ATOM 528 N N . ILE A 1 73 ? 2.098 0.008 12.996 1.00 97.69 73 ILE A N 1
ATOM 529 C CA . ILE A 1 73 ? 1.065 0.098 14.033 1.00 97.69 73 ILE A CA 1
ATOM 530 C C . ILE A 1 73 ? 1.247 -1.006 15.081 1.00 97.69 73 ILE A C 1
ATOM 532 O O . ILE A 1 73 ? 1.195 -0.710 16.266 1.00 97.69 73 ILE A O 1
ATOM 536 N N . GLU A 1 74 ? 1.502 -2.249 14.670 1.00 97.69 74 GLU A N 1
ATOM 537 C CA . GLU A 1 74 ? 1.682 -3.414 15.547 1.00 97.69 74 GLU A CA 1
ATOM 538 C C . GLU A 1 74 ? 2.771 -3.187 16.602 1.00 97.69 74 GLU A C 1
ATOM 540 O O . GLU A 1 74 ? 2.558 -3.463 17.782 1.00 97.69 74 GLU A O 1
ATOM 545 N N . ASN A 1 75 ? 3.915 -2.632 16.196 1.00 97.62 75 ASN A N 1
ATOM 546 C CA . ASN A 1 75 ? 5.028 -2.367 17.106 1.00 97.62 75 ASN A CA 1
ATOM 547 C C . ASN A 1 75 ? 4.664 -1.354 18.200 1.00 97.62 75 ASN A C 1
ATOM 549 O O . ASN A 1 75 ? 5.089 -1.512 19.340 1.00 97.62 75 ASN A O 1
ATOM 553 N N . PHE A 1 76 ? 3.865 -0.332 17.880 1.00 97.75 76 PHE A N 1
ATOM 554 C CA . PHE A 1 76 ? 3.455 0.674 18.864 1.00 97.75 76 PHE A CA 1
ATOM 555 C C . PHE A 1 76 ? 2.216 0.255 19.657 1.00 97.75 76 PHE A C 1
ATOM 557 O O . PHE A 1 76 ? 2.145 0.514 20.855 1.00 97.75 76 PHE A O 1
ATOM 564 N N . ILE A 1 77 ? 1.246 -0.407 19.023 1.00 97.56 77 ILE A N 1
ATOM 565 C CA . ILE A 1 77 ? -0.020 -0.802 19.656 1.00 97.56 77 ILE A CA 1
ATOM 566 C C . ILE A 1 77 ? 0.156 -1.924 20.680 1.00 97.56 77 ILE A C 1
ATOM 568 O O . ILE A 1 77 ? -0.671 -2.078 21.573 1.00 97.56 77 ILE A O 1
ATOM 572 N N . ASN A 1 78 ? 1.226 -2.709 20.564 1.00 96.94 78 ASN A N 1
ATOM 573 C CA . ASN A 1 78 ? 1.569 -3.742 21.537 1.00 96.94 78 ASN A CA 1
ATOM 574 C C . ASN A 1 78 ? 2.486 -3.226 22.655 1.00 96.94 78 ASN A C 1
ATOM 576 O O . ASN A 1 78 ? 2.675 -3.914 23.657 1.00 96.94 78 ASN A O 1
ATOM 580 N N . GLU A 1 79 ? 3.036 -2.019 22.519 1.00 97.62 79 GLU A N 1
ATOM 581 C CA . GLU A 1 79 ? 3.941 -1.435 23.501 1.00 97.62 79 GLU A CA 1
ATOM 582 C C . GLU A 1 79 ? 3.139 -0.737 24.613 1.00 97.62 79 GLU A C 1
ATOM 584 O O . GLU A 1 79 ? 2.530 0.324 24.433 1.00 97.62 79 GLU A O 1
ATOM 589 N N . ALA A 1 80 ? 3.127 -1.362 25.793 1.00 96.38 80 ALA A N 1
ATOM 590 C CA . ALA A 1 80 ? 2.273 -0.969 26.913 1.00 96.38 80 ALA A CA 1
ATOM 591 C C . ALA A 1 80 ? 2.538 0.463 27.399 1.00 96.38 80 ALA A C 1
ATOM 593 O O . ALA A 1 80 ? 1.610 1.131 27.862 1.00 96.38 80 ALA A O 1
ATOM 594 N N . SER A 1 81 ? 3.775 0.951 27.274 1.00 97.38 81 SER A N 1
ATOM 595 C CA . SER A 1 81 ? 4.137 2.317 27.661 1.00 97.38 81 SER A CA 1
ATOM 596 C C . SER A 1 81 ? 3.393 3.365 26.822 1.00 97.38 81 SER A C 1
ATOM 598 O O . SER A 1 81 ? 2.760 4.262 27.382 1.00 97.38 81 SER A O 1
ATOM 600 N N . TYR A 1 82 ? 3.368 3.208 25.495 1.00 97.81 82 TYR A N 1
ATOM 601 C CA . TYR A 1 82 ? 2.619 4.092 24.598 1.00 97.81 82 TYR A CA 1
ATOM 602 C C . TYR A 1 82 ? 1.106 3.940 24.764 1.00 97.81 82 TYR A C 1
ATOM 604 O O . TYR A 1 82 ? 0.387 4.937 24.797 1.00 97.81 82 TYR A O 1
ATOM 612 N N . MET A 1 83 ? 0.612 2.711 24.918 1.00 97.44 83 MET A N 1
ATOM 613 C CA . MET A 1 83 ? -0.824 2.466 25.089 1.00 97.44 83 MET A CA 1
ATOM 614 C C . MET A 1 83 ? -1.370 3.041 26.399 1.00 97.44 83 MET A C 1
ATOM 616 O O . MET A 1 83 ? -2.458 3.615 26.406 1.00 97.44 83 MET A O 1
ATOM 620 N N . SER A 1 84 ? -0.584 2.994 27.478 1.00 96.88 84 SER A N 1
ATOM 621 C CA . SER A 1 84 ? -0.951 3.609 28.759 1.00 96.88 84 SER A CA 1
ATOM 622 C C . SER A 1 84 ? -1.081 5.129 28.649 1.00 96.88 84 SER A C 1
ATOM 624 O O . SER A 1 84 ? -2.025 5.697 29.193 1.00 96.88 84 SER A O 1
ATOM 626 N N . LEU A 1 85 ? -0.186 5.791 27.902 1.00 97.31 85 LEU A N 1
ATOM 627 C CA . LEU A 1 85 ? -0.271 7.238 27.648 1.00 97.31 85 LEU A CA 1
ATOM 628 C C . LEU A 1 85 ? -1.536 7.622 26.871 1.00 97.31 85 LEU A C 1
ATOM 630 O O . LEU A 1 85 ? -2.080 8.705 27.076 1.00 97.31 85 LEU A O 1
ATOM 634 N N . LEU A 1 86 ? -2.007 6.735 25.994 1.00 96.75 86 LEU A N 1
ATOM 635 C CA . LEU A 1 86 ? -3.213 6.933 25.193 1.00 96.75 86 LEU A CA 1
ATOM 636 C C . LEU A 1 86 ? -4.494 6.446 25.892 1.00 96.75 86 LEU A C 1
ATOM 638 O O . LEU A 1 86 ? -5.580 6.620 25.344 1.00 96.75 86 LEU A O 1
ATOM 642 N N . GLY A 1 87 ? -4.387 5.829 27.076 1.00 96.94 87 GLY A N 1
ATOM 643 C CA . GLY A 1 87 ? -5.526 5.240 27.785 1.00 96.94 87 GLY A CA 1
ATOM 644 C C . GLY A 1 87 ? -6.175 4.075 27.030 1.00 96.94 87 GLY A C 1
ATOM 645 O O . GLY A 1 87 ? -7.373 3.842 27.173 1.00 96.94 87 GLY A O 1
ATOM 646 N N . MET A 1 88 ? -5.402 3.368 26.204 1.00 96.94 88 MET A N 1
ATOM 647 C CA . MET A 1 88 ? -5.873 2.250 25.391 1.00 96.94 88 MET A CA 1
ATOM 648 C C . MET A 1 88 ? -5.302 0.921 25.884 1.00 96.94 88 MET A C 1
ATOM 650 O O . MET A 1 88 ? -4.224 0.842 26.468 1.00 96.94 88 MET A O 1
ATOM 654 N N . THR A 1 89 ? -6.033 -0.151 25.619 1.00 96.88 89 THR A N 1
ATOM 655 C CA . THR A 1 89 ? -5.583 -1.53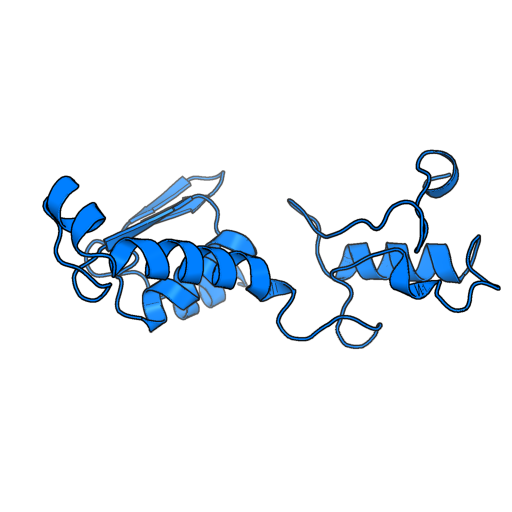6 25.787 1.00 96.88 89 THR A CA 1
ATOM 656 C C . THR A 1 89 ? -4.581 -1.902 24.681 1.00 96.88 89 THR A C 1
ATOM 658 O O . THR A 1 89 ? -4.811 -1.551 23.520 1.00 96.88 89 THR A O 1
ATOM 661 N N . PRO A 1 90 ? -3.481 -2.609 24.988 1.00 97.38 90 PRO A N 1
ATOM 662 C CA . PRO A 1 90 ? -2.601 -3.136 23.952 1.00 97.38 90 PRO A CA 1
ATOM 663 C C . PRO A 1 90 ? -3.287 -4.150 23.028 1.00 97.38 90 PRO A C 1
ATOM 665 O O . PRO A 1 90 ? -4.143 -4.922 23.464 1.00 97.38 90 PRO A O 1
ATOM 668 N N . GLY A 1 91 ? -2.863 -4.173 21.764 1.00 96.12 91 GLY A N 1
ATOM 669 C CA . GLY A 1 91 ? -3.359 -5.095 20.739 1.00 96.12 91 GLY A CA 1
ATOM 670 C C . GLY A 1 91 ? -4.503 -4.554 19.872 1.00 96.12 91 GLY A C 1
ATOM 671 O O . GLY A 1 91 ? -4.950 -3.415 20.006 1.00 96.12 91 GLY A O 1
ATOM 672 N N . PHE A 1 92 ? -4.955 -5.391 18.931 1.00 96.94 92 PHE A N 1
ATOM 673 C CA . PHE A 1 92 ? -5.869 -5.002 17.847 1.00 96.94 92 PHE A CA 1
ATOM 674 C C . PHE A 1 92 ? -7.342 -5.387 18.052 1.00 96.94 92 PHE A C 1
ATOM 676 O O . PHE A 1 92 ? -8.206 -4.771 17.435 1.00 96.94 92 PHE A O 1
ATOM 683 N N . GLY A 1 93 ? -7.641 -6.402 18.869 1.00 95.50 93 GLY A N 1
ATOM 684 C CA . GLY A 1 93 ? -8.942 -7.094 18.849 1.00 95.50 93 GLY A CA 1
ATOM 685 C C . GLY A 1 93 ? -10.166 -6.255 19.236 1.00 95.50 93 GLY A C 1
ATOM 686 O O . GLY A 1 93 ? -11.286 -6.613 18.891 1.00 95.50 93 GLY A O 1
ATOM 687 N N . ASP A 1 94 ? -9.970 -5.141 19.935 1.00 95.56 94 ASP A N 1
ATOM 688 C CA . ASP A 1 94 ? -11.018 -4.199 20.344 1.00 95.56 94 ASP A CA 1
ATOM 689 C C . ASP A 1 94 ? -10.925 -2.847 19.617 1.00 95.56 94 ASP A C 1
ATOM 691 O O . ASP A 1 94 ? -11.669 -1.913 19.921 1.00 95.56 94 ASP A O 1
ATOM 695 N N . LYS A 1 95 ? -10.005 -2.718 18.655 1.00 98.00 95 LYS A N 1
ATOM 696 C CA . LYS A 1 95 ? -9.731 -1.458 17.968 1.00 98.00 95 LYS A CA 1
ATOM 697 C C . LYS A 1 95 ? -10.575 -1.323 16.716 1.00 98.00 95 LYS A C 1
ATOM 699 O O . LYS A 1 95 ? -10.698 -2.245 15.911 1.00 98.00 95 LYS A O 1
ATOM 704 N N . THR A 1 96 ? -11.088 -0.119 16.509 1.00 98.19 96 THR A N 1
ATOM 705 C CA . THR A 1 96 ? -11.731 0.292 15.261 1.00 98.19 96 THR A CA 1
ATOM 706 C C . THR A 1 96 ? -10.835 1.256 14.499 1.00 98.19 96 THR A C 1
ATOM 708 O O . THR A 1 96 ? -10.165 2.085 15.113 1.00 98.19 96 THR A O 1
ATOM 711 N N . PHE A 1 97 ? -10.858 1.207 13.171 1.00 98.31 97 PHE A N 1
ATOM 712 C CA . PHE A 1 97 ? -10.104 2.129 12.322 1.00 98.31 97 PHE A CA 1
ATOM 713 C C . PHE A 1 97 ? -10.914 2.577 11.104 1.00 98.31 97 PHE A C 1
ATOM 715 O O . PHE A 1 97 ? -11.831 1.890 10.655 1.00 98.31 97 PHE A O 1
ATOM 722 N N . ALA A 1 98 ? -10.546 3.728 10.549 1.00 98.06 98 ALA A N 1
ATOM 723 C CA . ALA A 1 98 ? -11.065 4.234 9.285 1.00 98.06 98 ALA A CA 1
ATOM 724 C C . ALA A 1 98 ? -9.906 4.457 8.308 1.00 98.06 98 ALA A C 1
ATOM 726 O O . ALA A 1 98 ? -8.797 4.792 8.729 1.00 98.06 98 ALA A O 1
ATOM 727 N N . VAL A 1 99 ? -10.154 4.265 7.014 1.00 97.81 99 VAL A N 1
ATOM 728 C CA . VAL A 1 99 ? -9.139 4.403 5.960 1.00 97.81 99 VAL A CA 1
ATOM 729 C C . VAL A 1 99 ? -9.567 5.479 4.975 1.00 97.81 99 VAL A C 1
ATOM 731 O O . VAL A 1 99 ? -10.652 5.410 4.406 1.00 97.81 99 VAL A O 1
ATOM 734 N N . GLN A 1 100 ? -8.700 6.461 4.739 1.00 97.12 100 GLN A N 1
ATOM 735 C CA . GLN A 1 100 ? -8.866 7.426 3.655 1.00 97.12 100 GLN A CA 1
ATOM 736 C C . GLN A 1 100 ? -8.012 6.995 2.455 1.00 97.12 100 GLN A C 1
ATOM 738 O O . GLN A 1 100 ? -6.792 6.898 2.557 1.00 97.12 100 GLN A O 1
ATOM 743 N N . GLY A 1 101 ? -8.668 6.759 1.323 1.00 94.12 101 GLY A N 1
ATOM 744 C CA . GLY A 1 101 ? -8.100 6.235 0.087 1.00 94.12 101 GLY A CA 1
ATOM 745 C C . GLY A 1 101 ? -8.120 4.708 0.058 1.00 94.12 101 GLY A C 1
ATOM 746 O O . GLY A 1 101 ? -7.466 4.057 0.864 1.00 94.12 101 GLY A O 1
ATOM 747 N N . PHE A 1 102 ? -8.812 4.119 -0.913 1.00 94.62 102 PHE A N 1
ATOM 748 C CA . PHE A 1 102 ? -8.926 2.673 -1.123 1.00 94.62 102 PHE A CA 1
ATOM 749 C C . PHE A 1 102 ? -8.161 2.245 -2.391 1.00 94.62 102 PHE A C 1
ATOM 751 O O . PHE A 1 102 ? -8.659 1.520 -3.255 1.00 94.62 102 PHE A O 1
ATOM 758 N N . GLY A 1 103 ? -6.934 2.760 -2.521 1.00 91.62 103 GLY A N 1
ATOM 759 C CA . GLY A 1 103 ? -5.929 2.311 -3.491 1.00 91.62 103 GLY A CA 1
ATOM 760 C C . GLY A 1 103 ? -5.012 1.229 -2.909 1.00 91.62 103 GLY A C 1
ATOM 761 O O . GLY A 1 103 ? -5.318 0.649 -1.868 1.00 91.62 103 GLY A O 1
ATOM 762 N N . ASN A 1 104 ? -3.844 1.006 -3.528 1.00 90.25 104 ASN A N 1
ATOM 763 C CA . ASN A 1 104 ? -2.885 -0.033 -3.110 1.00 90.25 104 ASN A CA 1
ATOM 764 C C . ASN A 1 104 ? -2.565 0.013 -1.606 1.00 90.25 104 ASN A C 1
ATOM 766 O O . ASN A 1 104 ? -2.612 -1.009 -0.926 1.00 90.25 104 ASN A O 1
ATOM 770 N N . VAL A 1 105 ? -2.270 1.196 -1.059 1.00 93.94 105 VAL A N 1
ATOM 771 C CA . VAL A 1 105 ? -1.923 1.326 0.364 1.00 93.94 105 VAL A CA 1
ATOM 772 C C . VAL A 1 105 ? -3.132 1.045 1.252 1.00 93.94 105 VAL A C 1
ATOM 774 O O . VAL A 1 105 ? -3.058 0.171 2.109 1.00 93.94 105 VAL A O 1
ATOM 777 N N . GLY A 1 106 ? -4.248 1.744 1.040 1.00 95.38 106 GLY A N 1
ATOM 778 C CA . GLY A 1 106 ? -5.416 1.641 1.915 1.00 95.38 106 GLY A CA 1
ATOM 779 C C . GLY A 1 106 ? -6.073 0.265 1.910 1.00 95.38 106 GLY A C 1
ATOM 780 O O . GLY A 1 106 ? -6.336 -0.276 2.983 1.00 95.38 106 GLY A O 1
ATOM 781 N N . LEU A 1 107 ? -6.248 -0.344 0.731 1.00 96.06 107 LEU A N 1
ATOM 782 C CA . LEU A 1 107 ? -6.783 -1.701 0.597 1.00 96.06 107 LEU A CA 1
ATOM 783 C C . LEU A 1 107 ? -5.927 -2.707 1.374 1.00 96.06 107 LEU A C 1
ATOM 785 O O . LEU A 1 107 ? -6.441 -3.494 2.169 1.00 96.06 107 LEU A O 1
ATOM 789 N N . HIS A 1 108 ? -4.606 -2.691 1.174 1.00 96.69 108 HIS A N 1
ATOM 790 C CA . HIS A 1 108 ? -3.729 -3.647 1.843 1.00 96.69 108 HIS A CA 1
ATOM 791 C C . HIS A 1 108 ? -3.607 -3.378 3.346 1.00 96.69 108 HIS A C 1
ATOM 793 O O . HIS A 1 108 ? -3.636 -4.338 4.115 1.00 96.69 108 HIS A O 1
ATOM 799 N N . SER A 1 109 ? -3.550 -2.116 3.782 1.00 97.62 109 SER A N 1
ATOM 800 C CA . SER A 1 109 ? -3.594 -1.754 5.206 1.00 97.62 109 SER A CA 1
ATOM 801 C C . SER A 1 109 ? -4.869 -2.273 5.872 1.0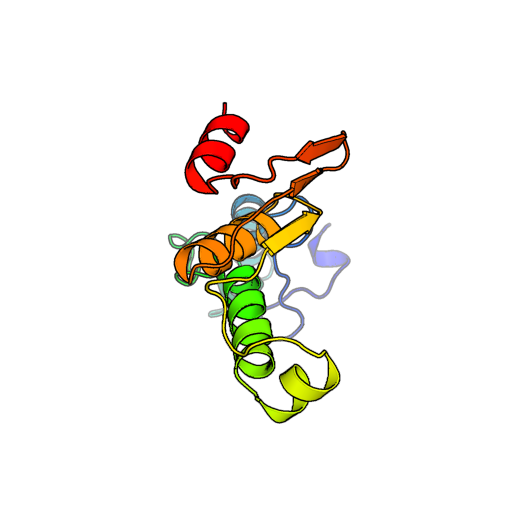0 97.62 109 SER A C 1
ATOM 803 O O . SER A 1 109 ? -4.794 -2.930 6.909 1.00 97.62 109 SER A O 1
ATOM 805 N N . MET A 1 110 ? -6.031 -2.060 5.241 1.00 97.88 110 MET A N 1
ATOM 806 C CA . MET A 1 110 ? -7.319 -2.556 5.732 1.00 97.88 110 MET A CA 1
ATOM 807 C C . MET A 1 110 ? -7.331 -4.084 5.829 1.00 97.88 110 MET A C 1
ATOM 809 O O . MET A 1 110 ? -7.728 -4.623 6.858 1.00 97.88 110 MET A O 1
ATOM 813 N N . ARG A 1 111 ? -6.831 -4.793 4.807 1.00 97.19 111 ARG A N 1
ATOM 814 C CA . ARG A 1 111 ? -6.744 -6.265 4.802 1.00 97.19 111 ARG A CA 1
ATOM 815 C C . ARG A 1 111 ? -5.881 -6.820 5.933 1.00 97.19 111 ARG A C 1
ATOM 817 O O . ARG A 1 111 ? -6.255 -7.832 6.525 1.00 97.19 111 ARG A O 1
ATOM 824 N N . TYR A 1 112 ? -4.729 -6.208 6.215 1.00 97.69 112 TYR A N 1
ATOM 825 C CA . TYR A 1 112 ? -3.856 -6.665 7.299 1.00 97.69 112 TYR A CA 1
ATOM 826 C C . TYR A 1 112 ? -4.445 -6.338 8.670 1.00 97.69 112 TYR A C 1
ATOM 828 O O . TYR A 1 112 ? -4.549 -7.236 9.494 1.00 97.69 112 TYR A O 1
ATOM 836 N N . LEU A 1 113 ? -4.918 -5.112 8.900 1.00 97.50 113 LEU A N 1
ATOM 837 C CA . LEU A 1 113 ? -5.551 -4.745 10.172 1.00 97.50 113 LEU A CA 1
ATOM 838 C C . LEU A 1 113 ? -6.784 -5.614 10.472 1.00 97.50 113 LEU A C 1
ATOM 840 O O . LEU A 1 113 ? -6.900 -6.144 11.576 1.00 97.50 113 LEU A O 1
ATOM 844 N N . HIS A 1 114 ? -7.636 -5.846 9.467 1.00 97.38 114 HIS A N 1
ATOM 845 C CA . HIS A 1 114 ? -8.797 -6.733 9.575 1.00 97.38 114 HIS A CA 1
ATOM 846 C C . HIS A 1 114 ? -8.404 -8.166 9.946 1.00 97.38 114 HIS A C 1
ATOM 848 O O . HIS A 1 114 ? -8.989 -8.770 10.842 1.00 97.38 114 HIS A O 1
ATOM 854 N N . ARG A 1 115 ? -7.356 -8.709 9.311 1.00 96.50 115 ARG A N 1
ATOM 855 C CA . ARG A 1 115 ? -6.855 -10.063 9.598 1.00 96.50 115 ARG A CA 1
ATOM 856 C C . ARG A 1 115 ? -6.398 -10.240 11.049 1.00 96.50 115 ARG A C 1
ATOM 858 O O . ARG A 1 115 ? -6.520 -11.340 11.576 1.00 96.50 115 ARG A O 1
ATOM 865 N N . TYR A 1 116 ? -5.867 -9.190 11.668 1.00 96.19 116 TYR A N 1
ATOM 866 C CA . TYR A 1 116 ? -5.374 -9.221 13.048 1.00 96.19 116 TYR A CA 1
ATOM 867 C C . TYR A 1 116 ? -6.423 -8.771 14.079 1.00 96.19 116 TYR A C 1
ATOM 869 O O . TYR A 1 116 ? -6.101 -8.608 15.254 1.00 96.19 116 TYR A O 1
ATOM 877 N N . GLY A 1 117 ? -7.685 -8.623 13.665 1.00 95.69 117 GLY A N 1
ATOM 878 C CA . GLY A 1 117 ? -8.828 -8.437 14.560 1.00 95.69 117 GLY A CA 1
ATOM 879 C C . GLY A 1 117 ? -9.285 -6.993 14.746 1.00 95.69 117 GLY A C 1
ATOM 880 O O . GLY A 1 117 ? -10.292 -6.777 15.413 1.00 95.69 117 GLY A O 1
ATOM 881 N N . ALA A 1 118 ? -8.608 -6.012 14.143 1.00 97.69 118 ALA A N 1
ATOM 882 C CA . ALA A 1 118 ? -9.106 -4.642 14.148 1.00 97.69 118 ALA A CA 1
ATOM 883 C C . ALA A 1 118 ? -10.284 -4.500 13.175 1.00 97.69 118 ALA A C 1
ATOM 885 O O . ALA A 1 118 ? -10.289 -5.064 12.081 1.00 97.69 118 ALA A O 1
ATOM 886 N N . LYS A 1 119 ? -11.281 -3.699 13.540 1.00 98.19 119 LYS A N 1
ATOM 887 C CA . LYS A 1 119 ? -12.504 -3.521 12.755 1.00 98.19 119 LYS A CA 1
ATOM 888 C C . LYS A 1 119 ? -12.441 -2.255 11.902 1.00 98.19 119 LYS A C 1
ATOM 890 O O . LYS A 1 119 ? -12.304 -1.155 12.435 1.00 98.19 119 LYS A O 1
ATOM 895 N N . CYS A 1 120 ? -12.593 -2.386 10.585 1.00 98.19 120 CYS A N 1
ATOM 896 C CA . CYS A 1 120 ? -12.732 -1.219 9.715 1.00 98.19 120 CYS A CA 1
ATOM 897 C C . CYS A 1 120 ? -14.159 -0.672 9.804 1.00 98.19 120 CYS A C 1
ATOM 899 O O . CYS A 1 120 ? -15.095 -1.409 9.513 1.00 98.19 120 CYS A O 1
ATOM 901 N N . VAL A 1 121 ? -14.329 0.594 10.186 1.00 98.38 121 VAL A N 1
ATOM 902 C CA . VAL A 1 121 ? -15.656 1.222 10.337 1.00 98.38 121 VAL A CA 1
ATOM 903 C C . VAL A 1 121 ? -15.980 2.236 9.246 1.00 98.38 121 VAL A C 1
ATOM 905 O O . VAL A 1 121 ? -17.141 2.583 9.062 1.00 98.38 121 VAL A O 1
ATOM 908 N N . ALA A 1 122 ? -14.979 2.736 8.523 1.00 98.25 122 ALA A N 1
ATOM 909 C CA . ALA A 1 122 ? -15.190 3.695 7.445 1.00 98.25 122 ALA A CA 1
ATOM 910 C C . ALA A 1 122 ? -14.101 3.599 6.379 1.00 98.25 122 ALA A C 1
ATOM 912 O O . ALA A 1 122 ? -12.922 3.415 6.695 1.00 98.25 122 ALA A O 1
ATOM 913 N N . VAL A 1 123 ? -14.504 3.803 5.127 1.00 97.88 123 VAL A N 1
ATOM 914 C CA . VAL A 1 123 ? -13.599 3.932 3.983 1.00 97.88 123 VAL A CA 1
ATOM 915 C C . VAL A 1 123 ? -13.990 5.175 3.192 1.00 97.88 123 VAL A C 1
ATOM 917 O O . VAL A 1 123 ? -15.154 5.342 2.834 1.00 97.88 123 VAL A O 1
ATOM 920 N N . GLY A 1 124 ? -13.023 6.058 2.951 1.00 96.88 124 GLY A N 1
ATOM 921 C CA . GLY A 1 124 ? -13.190 7.284 2.174 1.00 96.88 124 GLY A CA 1
ATOM 922 C C . GLY A 1 124 ? -12.415 7.252 0.863 1.00 96.88 124 GLY A C 1
ATOM 923 O O . GLY A 1 124 ? -11.337 6.672 0.785 1.00 96.88 124 GLY A O 1
ATOM 924 N N . GLU A 1 125 ? -12.938 7.919 -0.151 1.00 95.06 125 GLU A N 1
ATOM 925 C CA . GLU A 1 125 ? -12.352 8.129 -1.474 1.00 95.06 125 GLU A CA 1
ATOM 926 C C . GLU A 1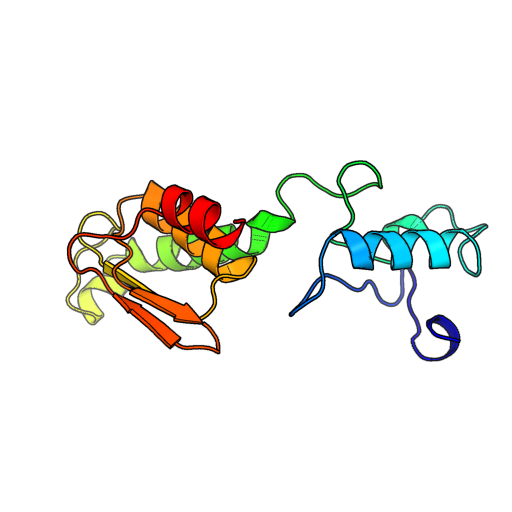 125 ? -12.590 9.582 -1.908 1.00 95.06 125 GLU A C 1
ATOM 928 O O . GLU A 1 125 ? -13.274 10.353 -1.231 1.00 95.06 125 GLU A O 1
ATOM 933 N N . PHE A 1 126 ? -12.028 9.983 -3.049 1.00 91.62 126 PHE A N 1
ATOM 934 C CA . PHE A 1 126 ? -12.184 11.351 -3.566 1.00 91.62 126 PHE A CA 1
ATOM 935 C C . PHE A 1 126 ? -13.652 11.765 -3.801 1.00 91.62 126 PHE A C 1
ATOM 937 O O . PHE A 1 126 ? -13.964 12.953 -3.812 1.00 91.62 126 PHE A O 1
ATOM 944 N N . ASN A 1 127 ? -14.545 10.797 -4.014 1.00 91.62 127 ASN A N 1
ATOM 945 C CA . ASN A 1 127 ? -15.958 10.997 -4.332 1.00 91.62 127 ASN A CA 1
ATOM 946 C C . ASN A 1 127 ? -16.896 10.860 -3.120 1.00 91.62 127 ASN A C 1
ATOM 948 O O . ASN A 1 127 ? -18.101 11.054 -3.273 1.00 91.62 127 ASN A O 1
ATOM 952 N N . GLY A 1 128 ? -16.381 10.534 -1.933 1.00 95.69 128 GLY A N 1
ATOM 953 C CA . GLY A 1 128 ? -17.186 10.379 -0.723 1.00 95.69 128 GLY A CA 1
ATOM 954 C C . GLY A 1 128 ? -16.678 9.279 0.201 1.00 95.69 128 GLY A C 1
ATOM 955 O O . GLY A 1 128 ? -15.604 8.722 -0.004 1.00 95.69 128 GLY A O 1
ATOM 956 N N . SER A 1 129 ? -17.469 8.961 1.226 1.00 97.38 129 SER A N 1
ATOM 957 C CA . SER A 1 129 ? -17.116 7.959 2.233 1.00 97.38 129 SER A CA 1
ATOM 958 C C . SER A 1 129 ? -18.297 7.060 2.563 1.00 97.38 129 SER A C 1
ATOM 960 O O . SER A 1 129 ? -19.440 7.513 2.602 1.00 97.38 129 SER A O 1
ATOM 962 N N . ILE A 1 130 ? -17.999 5.798 2.858 1.00 97.44 130 ILE A N 1
ATOM 963 C CA . ILE A 1 130 ? -18.938 4.832 3.426 1.00 97.44 130 ILE A CA 1
ATOM 964 C C . ILE A 1 130 ? -18.594 4.583 4.893 1.00 97.44 130 ILE A C 1
ATOM 966 O O . ILE A 1 130 ? -17.430 4.665 5.294 1.00 97.44 130 ILE A O 1
ATOM 970 N N . TRP A 1 131 ? -19.608 4.275 5.698 1.00 98.19 131 TRP A N 1
ATOM 971 C CA . TRP A 1 131 ? -19.455 4.033 7.127 1.00 98.19 131 TRP A CA 1
ATOM 972 C C . TRP A 1 131 ? -20.383 2.909 7.583 1.00 98.19 131 TRP A C 1
ATOM 974 O O . TRP A 1 131 ? -21.562 2.897 7.234 1.00 98.19 131 TRP A O 1
ATOM 984 N N . ASN A 1 132 ? -19.838 1.978 8.364 1.00 97.75 132 ASN A N 1
ATOM 985 C CA . ASN A 1 132 ? -20.579 0.919 9.032 1.00 97.75 132 ASN A CA 1
ATOM 986 C C . ASN A 1 132 ? -19.939 0.635 10.407 1.00 97.75 132 ASN A C 1
ATOM 988 O O . ASN A 1 132 ? -18.824 0.107 10.450 1.00 97.75 132 ASN A O 1
ATOM 992 N N . PRO A 1 133 ? -20.610 0.945 11.533 1.00 96.81 133 PRO A N 1
ATOM 993 C CA . PRO A 1 133 ? -20.067 0.683 12.867 1.00 96.81 133 PRO A CA 1
ATOM 994 C C . PRO A 1 133 ? -19.890 -0.815 13.162 1.00 96.81 133 PRO A C 1
ATOM 996 O O . PRO A 1 133 ? -19.032 -1.183 13.969 1.00 96.81 133 PRO A O 1
ATOM 999 N N . ASP A 1 134 ? -20.651 -1.687 12.494 1.00 97.00 134 ASP A N 1
ATOM 1000 C CA . ASP A 1 134 ? -20.563 -3.135 12.695 1.00 97.00 134 ASP A CA 1
ATOM 1001 C C . ASP A 1 134 ? -19.330 -3.750 12.027 1.00 97.00 134 ASP A C 1
ATOM 1003 O O . ASP A 1 134 ? -18.835 -4.783 12.489 1.00 97.00 134 ASP A O 1
ATOM 1007 N N . GLY A 1 135 ? -18.759 -3.059 11.039 1.00 96.88 135 GLY A N 1
ATOM 1008 C CA . GLY A 1 135 ? -17.552 -3.450 10.323 1.00 96.88 135 GLY A CA 1
ATOM 1009 C C . GLY A 1 135 ? -17.751 -3.491 8.810 1.00 96.88 135 GLY A C 1
ATOM 1010 O O . GLY A 1 135 ? -18.857 -3.689 8.311 1.00 96.88 135 GLY A O 1
ATOM 1011 N N . ILE A 1 136 ? -16.660 -3.308 8.074 1.00 97.75 136 ILE A N 1
ATOM 1012 C CA . ILE A 1 136 ? -16.604 -3.445 6.618 1.00 97.75 136 ILE A CA 1
ATOM 1013 C C . ILE A 1 136 ? -15.586 -4.540 6.298 1.00 97.75 136 ILE A C 1
ATOM 1015 O O . ILE A 1 136 ? -14.417 -4.416 6.679 1.00 97.75 136 ILE A O 1
ATOM 1019 N N . ASP A 1 137 ? -16.017 -5.596 5.602 1.00 97.31 137 ASP A N 1
ATOM 1020 C CA . ASP A 1 137 ? -15.104 -6.638 5.138 1.00 97.31 137 ASP A CA 1
ATOM 1021 C C . ASP A 1 137 ? -14.286 -6.122 3.936 1.00 97.31 137 ASP A C 1
ATOM 1023 O O . ASP A 1 137 ? -14.848 -5.623 2.954 1.00 97.31 137 ASP A O 1
ATOM 1027 N N . PRO A 1 138 ? -12.944 -6.198 3.987 1.00 95.75 138 PRO A N 1
ATOM 1028 C CA . PRO A 1 138 ? -12.102 -5.665 2.925 1.00 95.75 138 PRO A CA 1
ATOM 1029 C C . PRO A 1 138 ? -12.211 -6.444 1.617 1.00 95.75 138 PRO A C 1
ATOM 1031 O O . PRO A 1 138 ? -11.909 -5.871 0.572 1.00 95.75 138 PRO A O 1
ATOM 1034 N N . LYS A 1 139 ? -12.577 -7.733 1.653 1.00 94.88 139 LYS A N 1
ATOM 1035 C CA . LYS A 1 139 ? -12.697 -8.551 0.448 1.00 94.88 139 LYS A CA 1
ATOM 1036 C C . LYS A 1 139 ? -14.006 -8.255 -0.275 1.00 94.88 139 LYS A C 1
ATOM 1038 O O . LYS A 1 139 ? -13.977 -8.024 -1.478 1.00 94.88 139 LYS A O 1
ATOM 1043 N N . GLU A 1 140 ? -15.110 -8.161 0.458 1.00 96.38 140 GLU A N 1
ATOM 1044 C CA . GLU A 1 140 ? -16.405 -7.754 -0.100 1.00 96.38 140 GLU A CA 1
ATOM 1045 C C . GLU A 1 140 ? -16.335 -6.352 -0.722 1.00 96.38 140 GLU A C 1
ATOM 1047 O O . GLU A 1 140 ? -16.831 -6.133 -1.827 1.00 96.38 140 GLU A O 1
ATOM 1052 N N . LEU A 1 141 ? -15.658 -5.407 -0.056 1.00 95.25 141 LEU A N 1
ATOM 1053 C CA . LEU A 1 141 ? -15.483 -4.055 -0.588 1.00 95.25 141 LEU A CA 1
ATOM 1054 C C . LEU A 1 141 ? -14.547 -4.007 -1.811 1.00 95.25 141 LEU A C 1
ATOM 1056 O O . LEU A 1 141 ? -14.794 -3.237 -2.740 1.00 95.25 141 LEU A O 1
ATOM 1060 N N . GLU A 1 142 ? -13.477 -4.811 -1.821 1.00 95.31 142 GLU A N 1
ATOM 1061 C CA . GLU A 1 142 ? -12.598 -4.968 -2.991 1.00 95.31 142 GLU A CA 1
ATOM 1062 C C . GLU A 1 142 ? -13.389 -5.486 -4.194 1.00 95.31 142 GLU A C 1
ATOM 1064 O O . GLU A 1 142 ? -13.312 -4.897 -5.272 1.00 95.31 142 GLU A O 1
ATOM 1069 N N . ASP A 1 143 ? -14.190 -6.533 -3.996 1.00 94.94 143 ASP A N 1
ATOM 1070 C CA . ASP A 1 143 ? -14.993 -7.139 -5.055 1.00 94.94 143 ASP A CA 1
ATOM 1071 C C . ASP A 1 143 ? -16.065 -6.167 -5.571 1.00 94.94 143 ASP A C 1
ATOM 1073 O O . ASP A 1 143 ? -16.251 -6.065 -6.779 1.00 94.94 143 ASP A O 1
ATOM 1077 N N . PHE A 1 144 ? -16.703 -5.379 -4.695 1.00 94.06 144 PHE A N 1
ATOM 1078 C CA . PHE A 1 144 ? -17.650 -4.335 -5.106 1.00 94.06 144 PHE A CA 1
ATOM 1079 C C . PHE A 1 144 ? -17.000 -3.236 -5.957 1.00 94.06 144 PHE A C 1
ATOM 1081 O O . PHE A 1 144 ? -17.621 -2.749 -6.894 1.00 94.06 144 PHE A O 1
ATOM 1088 N N . LYS A 1 145 ? -15.762 -2.827 -5.646 1.00 88.19 145 LYS A N 1
ATOM 1089 C CA . LYS A 1 145 ? -15.070 -1.750 -6.379 1.00 88.19 145 LYS A CA 1
ATOM 1090 C C . LYS A 1 145 ? -14.538 -2.188 -7.747 1.00 88.19 145 LYS A C 1
ATOM 1092 O O . LYS A 1 145 ? -14.313 -1.339 -8.606 1.00 88.19 145 LYS A O 1
ATOM 1097 N N . LEU A 1 146 ? -14.250 -3.478 -7.917 1.00 76.06 146 LEU A N 1
ATOM 1098 C CA . LEU A 1 146 ? -13.746 -4.033 -9.177 1.00 76.06 146 LEU A CA 1
ATOM 1099 C C . LEU A 1 146 ? -14.849 -4.256 -10.224 1.00 76.06 146 LEU A C 1
ATOM 1101 O O . LEU A 1 146 ? -14.520 -4.488 -11.389 1.00 76.06 146 LEU A O 1
ATOM 1105 N N . VAL A 1 147 ? -16.117 -4.197 -9.805 1.00 55.19 147 VAL A N 1
ATOM 1106 C CA . VAL A 1 147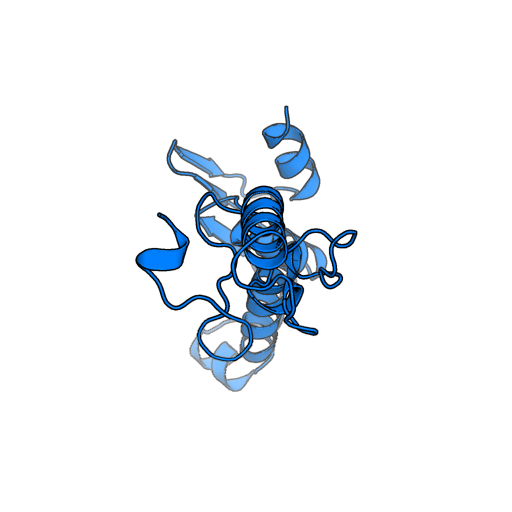 ? -17.307 -4.200 -10.671 1.00 55.19 147 VAL A CA 1
ATOM 1107 C C . VAL A 1 147 ? -17.583 -2.789 -11.181 1.00 55.19 147 VAL A C 1
ATOM 1109 O O . VAL A 1 147 ? -17.860 -2.670 -12.395 1.00 55.19 147 VAL A O 1
#

pLDDT: mean 92.26, std 9.85, range [45.69, 98.38]

InterPro domains:
  IPR006095 Glutamate/phenylalanine/leucine/valine/L-tryptophan dehydrogenase [PR00082] (47-69)
  IPR006095 Glutamate/phenylalanine/leucine/valine/L-tryptophan dehydrogenase [PR00082] (97-117)
  IPR006096 Glutamate/phenylalanine/leucine/valine/L-tryptophan dehydrogenase, C-terminal [PF00208] (56-145)
  IPR006097 Glutamate/phenylalanine/leucine/valine/L-tryptophan dehydrogenase, dimerisation domain [PF02812] (9-34)
  IPR036291 NAD(P)-binding domain superfamily [SSF51735] (59-145)
  IPR046346 Aminoacid dehydrogenase-like, N-terminal domain superfamily [SSF53223] (2-58)

Secondary structure (DSSP, 8-state):
-HHHHS--BTTTB-----TT--HHHHHHHHHHHHHTTTTT-TTGGGG-SS--GGGTPPTTHHHHHHHHHHHHHHHHHT-HHHHHHTT--SSSTT-EEEEE--SHHHHHHHHHHHHTTPEEEEEEETTEEEE-TT---HHHHHHHHH-